Protein AF-A0AAW9LW24-F1 (afdb_monomer)

Structure (mmCIF, N/CA/C/O backbone):
data_AF-A0AAW9LW24-F1
#
_entry.id   AF-A0AAW9LW24-F1
#
loop_
_atom_site.group_PDB
_atom_site.id
_atom_site.type_symbol
_atom_site.label_atom_id
_atom_site.label_alt_id
_atom_site.label_comp_id
_atom_site.label_asym_id
_atom_site.label_entity_id
_atom_site.label_seq_id
_atom_site.pdbx_PDB_ins_code
_atom_site.Cartn_x
_atom_site.Cartn_y
_atom_site.Cartn_z
_atom_site.occupancy
_atom_site.B_iso_or_equiv
_atom_site.auth_seq_id
_atom_site.auth_comp_id
_atom_site.auth_asym_id
_atom_site.auth_atom_id
_atom_site.pdbx_PDB_model_num
ATOM 1 N N . MET A 1 1 ? 6.653 -21.816 17.418 1.00 34.06 1 MET A N 1
ATOM 2 C CA . MET A 1 1 ? 7.484 -21.126 16.409 1.00 34.06 1 MET A CA 1
ATOM 3 C C . MET A 1 1 ? 7.597 -19.674 16.837 1.00 34.06 1 MET A C 1
ATOM 5 O O . MET A 1 1 ? 6.574 -19.010 16.928 1.00 34.06 1 MET A O 1
ATOM 9 N N . THR A 1 2 ? 8.785 -19.205 17.207 1.00 36.47 2 THR A N 1
ATOM 10 C CA . THR A 1 2 ? 9.010 -17.793 17.540 1.00 36.47 2 THR A CA 1
ATOM 11 C C . THR A 1 2 ? 8.991 -16.983 16.246 1.00 36.47 2 THR A C 1
ATOM 13 O O . THR A 1 2 ? 9.733 -17.275 15.312 1.00 36.47 2 THR A O 1
ATOM 16 N N . LYS A 1 3 ? 8.088 -16.004 16.155 1.00 43.34 3 LYS A N 1
ATOM 17 C CA . LYS A 1 3 ? 7.999 -15.076 15.024 1.00 43.34 3 LYS A CA 1
ATOM 18 C C . LYS A 1 3 ? 9.248 -14.185 15.086 1.00 43.34 3 LYS A C 1
ATOM 20 O O . LYS A 1 3 ? 9.324 -13.306 15.937 1.00 43.34 3 LYS A O 1
ATOM 25 N N . SER A 1 4 ? 10.267 -14.461 14.274 1.00 49.00 4 SER A N 1
ATOM 26 C CA . SER A 1 4 ? 11.447 -13.594 14.187 1.00 49.00 4 SER A CA 1
ATOM 27 C C . SER A 1 4 ? 11.062 -12.310 13.458 1.00 49.00 4 SER A C 1
ATOM 29 O O . SER A 1 4 ? 10.889 -12.307 12.242 1.00 49.00 4 SER A O 1
ATOM 31 N N . THR A 1 5 ? 10.893 -11.226 14.209 1.00 68.19 5 THR A N 1
ATOM 32 C CA . THR A 1 5 ? 10.670 -9.886 13.661 1.00 68.19 5 THR A CA 1
ATOM 33 C C . THR A 1 5 ? 11.995 -9.351 13.129 1.00 68.19 5 THR A C 1
ATOM 35 O O . THR A 1 5 ? 12.944 -9.177 13.893 1.00 68.19 5 THR A O 1
ATOM 38 N N . ILE A 1 6 ? 12.083 -9.112 11.820 1.00 78.94 6 ILE A N 1
ATOM 39 C CA . ILE A 1 6 ? 13.225 -8.408 11.231 1.00 78.94 6 ILE A CA 1
ATOM 40 C C . ILE A 1 6 ? 13.232 -6.963 11.749 1.00 78.94 6 ILE A C 1
ATOM 42 O O . ILE A 1 6 ? 12.209 -6.282 11.696 1.00 78.94 6 ILE A O 1
ATOM 46 N N . THR A 1 7 ? 14.351 -6.515 12.322 1.00 82.12 7 THR A N 1
ATOM 47 C CA . THR A 1 7 ? 14.442 -5.178 12.928 1.00 82.12 7 THR A CA 1
ATOM 48 C C . THR A 1 7 ? 14.758 -4.109 11.879 1.00 82.12 7 THR A C 1
ATOM 50 O O . THR A 1 7 ? 15.256 -4.414 10.790 1.00 82.12 7 THR A O 1
ATOM 53 N N . ARG A 1 8 ? 14.478 -2.839 12.198 1.00 82.94 8 ARG A N 1
ATOM 54 C CA . ARG A 1 8 ? 14.715 -1.705 11.291 1.00 82.94 8 ARG A CA 1
ATOM 55 C C . ARG A 1 8 ? 16.194 -1.570 10.925 1.00 82.94 8 ARG A C 1
ATOM 57 O O . ARG A 1 8 ? 16.524 -1.362 9.763 1.00 82.94 8 ARG A O 1
ATOM 64 N N . GLU A 1 9 ? 17.079 -1.755 11.898 1.00 84.25 9 GLU A N 1
ATOM 65 C CA . GLU A 1 9 ? 18.534 -1.688 11.726 1.00 84.25 9 GLU A CA 1
ATOM 66 C C . GLU A 1 9 ? 19.005 -2.793 10.777 1.00 84.25 9 GLU A C 1
ATOM 68 O O . GLU A 1 9 ? 19.813 -2.565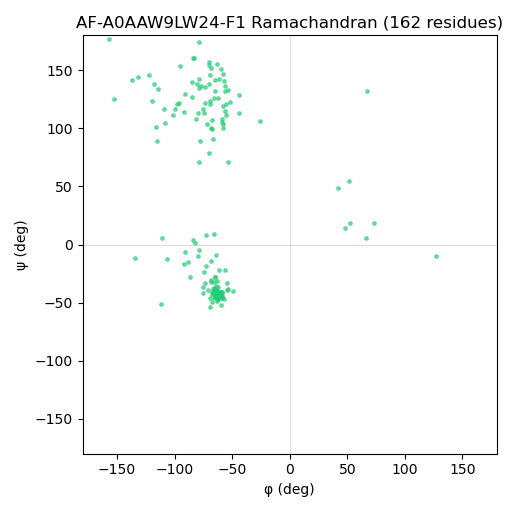 9.879 1.00 84.25 9 GLU A O 1
ATOM 73 N N . ARG A 1 10 ? 18.422 -3.993 10.912 1.00 85.06 10 ARG A N 1
ATOM 74 C CA . ARG A 1 10 ? 18.713 -5.124 10.028 1.00 85.06 10 ARG A CA 1
ATOM 75 C C . ARG A 1 10 ? 18.287 -4.859 8.589 1.00 85.06 10 ARG A C 1
ATOM 77 O O . ARG A 1 10 ? 18.987 -5.313 7.686 1.00 85.06 10 ARG A O 1
ATOM 84 N N . LEU A 1 11 ? 17.180 -4.145 8.376 1.00 84.81 11 LEU A N 1
ATOM 85 C CA . LEU A 1 11 ? 16.736 -3.710 7.050 1.00 84.81 11 LEU A CA 1
ATOM 86 C C . LEU A 1 11 ? 17.635 -2.609 6.471 1.00 84.81 11 LEU A C 1
ATOM 88 O O . LEU A 1 11 ? 17.940 -2.671 5.283 1.00 84.81 11 LEU A O 1
ATOM 92 N N . GLN A 1 12 ? 18.097 -1.650 7.283 1.00 85.56 12 GLN A N 1
ATOM 93 C CA . GLN A 1 12 ? 19.059 -0.623 6.850 1.00 85.56 12 GLN A CA 1
ATOM 94 C C . GLN A 1 12 ? 20.371 -1.252 6.378 1.00 85.56 12 GLN A C 1
ATOM 96 O O . GLN A 1 12 ? 20.826 -0.956 5.278 1.00 85.56 12 GLN A O 1
ATOM 101 N N . GLU A 1 13 ? 20.909 -2.211 7.133 1.00 85.75 13 GLU A N 1
ATOM 102 C CA . GLU A 1 13 ? 22.120 -2.940 6.742 1.00 85.75 13 GLU A CA 1
ATOM 103 C C . GLU A 1 13 ? 21.936 -3.672 5.398 1.00 85.75 13 GLU A C 1
ATOM 105 O O . GLU A 1 13 ? 22.801 -3.611 4.529 1.00 85.75 13 GLU A O 1
ATOM 110 N N . ILE A 1 14 ? 20.777 -4.306 5.162 1.00 83.19 14 ILE A N 1
ATOM 111 C CA . ILE A 1 14 ? 20.473 -4.965 3.874 1.00 83.19 14 ILE A CA 1
ATOM 112 C C . ILE A 1 14 ? 20.340 -3.935 2.740 1.00 83.19 14 ILE A C 1
ATOM 114 O O . ILE A 1 14 ? 20.788 -4.182 1.617 1.00 83.19 14 ILE A O 1
ATOM 118 N N . ALA A 1 15 ? 19.736 -2.781 3.029 1.00 81.44 15 ALA A N 1
ATOM 119 C CA . ALA A 1 15 ? 19.530 -1.695 2.080 1.00 81.44 15 ALA A CA 1
ATOM 120 C C . ALA A 1 15 ? 20.815 -0.923 1.733 1.00 81.44 15 ALA A C 1
ATOM 122 O O . ALA A 1 15 ? 20.832 -0.234 0.712 1.00 81.44 15 ALA A O 1
ATOM 123 N N . GLU A 1 16 ? 21.874 -1.011 2.540 1.00 79.94 16 GLU A N 1
ATOM 124 C CA . GLU A 1 16 ? 23.123 -0.257 2.365 1.00 79.94 16 GLU A CA 1
ATOM 125 C C . GLU A 1 16 ? 24.309 -1.153 1.989 1.00 79.94 16 GLU A C 1
ATOM 127 O O . GLU A 1 16 ? 24.953 -0.891 0.970 1.00 79.94 16 GLU A O 1
ATOM 132 N N . ASP A 1 17 ? 24.543 -2.225 2.752 1.00 69.25 17 ASP A N 1
ATOM 133 C CA . ASP A 1 17 ? 25.764 -3.045 2.710 1.00 69.25 17 ASP A CA 1
ATOM 134 C C . ASP A 1 17 ? 25.662 -4.241 1.747 1.00 69.25 17 ASP A C 1
ATOM 136 O O . ASP A 1 17 ? 26.666 -4.791 1.304 1.00 69.25 17 ASP A O 1
ATOM 140 N N . GLY A 1 18 ? 24.4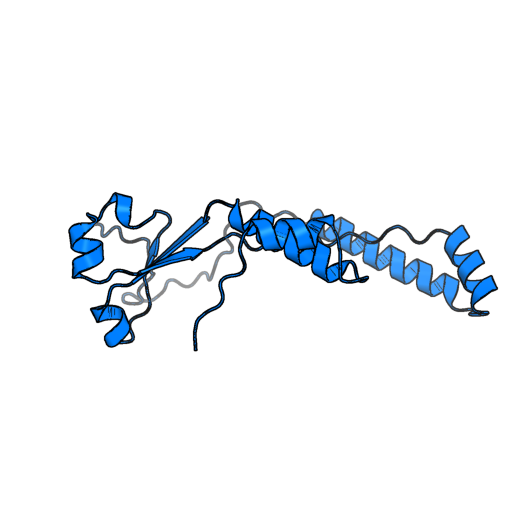42 -4.620 1.341 1.00 60.16 18 GLY A N 1
ATOM 141 C CA . GLY A 1 18 ? 24.222 -5.509 0.197 1.00 60.16 18 GLY A CA 1
ATOM 142 C C . GLY A 1 18 ? 25.034 -6.810 0.238 1.00 60.16 18 GLY A C 1
ATOM 143 O O . GLY A 1 18 ? 25.721 -7.135 -0.728 1.00 60.16 18 GLY A O 1
ATOM 144 N N . PHE A 1 19 ? 24.930 -7.598 1.316 1.00 57.41 19 PHE A N 1
ATOM 145 C CA . PHE A 1 19 ? 25.542 -8.940 1.380 1.00 57.41 19 PHE A CA 1
ATOM 146 C C . PHE A 1 19 ? 25.079 -9.853 0.219 1.00 57.41 19 PHE A C 1
ATOM 148 O O . PHE A 1 19 ? 25.752 -10.810 -0.164 1.00 57.41 19 PHE A O 1
ATOM 155 N N . LEU A 1 20 ? 23.923 -9.537 -0.379 1.00 57.94 20 LEU A N 1
ATOM 156 C CA . LEU A 1 20 ? 23.375 -10.179 -1.568 1.00 57.94 20 LEU A CA 1
ATOM 157 C C . LEU A 1 20 ? 23.712 -9.343 -2.810 1.00 57.94 20 LEU A C 1
ATOM 159 O O . LEU A 1 20 ? 23.282 -8.201 -2.939 1.00 57.94 20 LEU A O 1
ATOM 163 N N . LYS A 1 21 ? 24.426 -9.941 -3.771 1.00 58.81 21 LYS A N 1
ATOM 164 C CA . LYS A 1 21 ? 24.867 -9.313 -5.036 1.00 58.81 21 LYS A CA 1
ATOM 165 C C . LYS A 1 21 ? 23.730 -8.916 -6.001 1.00 58.81 21 LYS A C 1
ATOM 167 O O . LYS A 1 21 ? 24.002 -8.570 -7.148 1.00 58.81 21 LYS A O 1
ATOM 172 N N . HIS A 1 22 ? 22.470 -8.982 -5.573 1.00 59.22 22 HIS A N 1
ATOM 173 C CA . HIS A 1 22 ? 21.292 -8.771 -6.410 1.00 59.22 22 HIS A CA 1
ATOM 174 C C . HIS A 1 22 ? 20.471 -7.590 -5.881 1.00 59.22 22 HIS A C 1
ATOM 176 O O . HIS A 1 22 ? 20.071 -7.567 -4.718 1.00 59.22 22 HIS A O 1
ATOM 182 N N . GLY A 1 23 ? 20.236 -6.599 -6.747 1.00 68.38 23 GLY A N 1
ATOM 183 C CA . GLY A 1 23 ? 19.595 -5.327 -6.397 1.00 68.38 23 GLY A CA 1
ATOM 184 C C . GLY A 1 23 ? 18.164 -5.447 -5.862 1.00 68.38 23 GLY A C 1
ATOM 185 O O . GLY A 1 23 ? 17.728 -4.572 -5.126 1.00 68.38 23 GLY A O 1
ATOM 186 N N . GLU A 1 24 ? 17.457 -6.540 -6.147 1.00 74.69 24 GLU A N 1
ATOM 187 C CA . GLU A 1 24 ? 16.062 -6.737 -5.725 1.00 74.69 24 GLU A CA 1
ATOM 188 C C . GLU A 1 24 ? 15.903 -6.789 -4.200 1.00 74.69 24 GLU A C 1
ATOM 190 O O . GLU A 1 24 ? 14.995 -6.166 -3.655 1.00 74.69 24 GLU A O 1
ATOM 195 N N . SER A 1 25 ? 16.818 -7.451 -3.483 1.00 79.56 25 SER A N 1
ATOM 196 C CA . SER A 1 25 ? 16.775 -7.523 -2.013 1.00 79.56 25 SER A CA 1
ATOM 197 C C . SER A 1 25 ? 17.003 -6.160 -1.360 1.00 79.56 25 SER A C 1
ATOM 199 O O . SER A 1 25 ? 16.442 -5.867 -0.305 1.00 79.56 25 SER A O 1
ATOM 201 N N . LYS A 1 26 ? 17.819 -5.317 -2.002 1.00 79.31 26 LYS A N 1
ATOM 202 C CA . LYS A 1 26 ? 18.106 -3.949 -1.566 1.00 79.31 26 LYS A CA 1
ATOM 203 C C . LYS A 1 26 ? 16.880 -3.060 -1.739 1.00 79.31 26 LYS A C 1
ATOM 205 O O . LYS A 1 26 ? 16.506 -2.341 -0.816 1.00 79.31 26 LYS A O 1
ATOM 210 N N . GLU A 1 27 ? 16.235 -3.148 -2.900 1.00 79.50 27 GLU A N 1
ATOM 211 C CA . GLU A 1 27 ? 14.994 -2.423 -3.167 1.00 79.50 27 GLU A CA 1
ATOM 212 C C . GLU A 1 27 ? 13.866 -2.887 -2.245 1.00 79.50 27 GLU A C 1
ATOM 214 O O . GLU A 1 27 ? 13.178 -2.054 -1.660 1.00 79.50 27 GLU A O 1
ATOM 219 N N . LEU A 1 28 ? 13.743 -4.193 -1.989 1.00 81.69 28 LEU A N 1
ATOM 220 C CA . LEU A 1 28 ? 12.759 -4.711 -1.041 1.00 81.69 28 LEU A CA 1
ATOM 221 C C . LEU A 1 28 ? 13.012 -4.210 0.390 1.00 81.69 28 LEU A C 1
ATOM 223 O O . LEU A 1 28 ? 12.066 -3.843 1.084 1.00 81.69 28 LEU A O 1
ATOM 227 N N . ALA A 1 29 ? 14.273 -4.144 0.829 1.00 83.12 29 ALA A N 1
ATOM 228 C CA . ALA A 1 29 ? 14.620 -3.601 2.141 1.00 83.12 29 ALA A CA 1
ATOM 229 C C . ALA A 1 29 ? 14.292 -2.103 2.253 1.00 83.12 29 ALA A C 1
ATOM 231 O O . ALA A 1 29 ? 13.750 -1.668 3.268 1.00 83.12 29 ALA A O 1
ATOM 232 N N . ARG A 1 30 ? 14.537 -1.321 1.194 1.00 79.38 30 ARG A N 1
ATOM 233 C CA . ARG A 1 30 ? 14.134 0.093 1.125 1.00 79.38 30 ARG A CA 1
ATOM 234 C C . ARG A 1 30 ? 12.621 0.267 1.133 1.00 79.38 30 ARG A C 1
ATOM 236 O O . ARG A 1 30 ? 12.124 1.137 1.840 1.00 79.38 30 ARG A O 1
ATOM 243 N N . MET A 1 31 ? 11.891 -0.567 0.396 1.00 80.06 31 MET A N 1
ATOM 244 C CA . MET A 1 31 ? 10.427 -0.570 0.413 1.00 80.06 31 MET A CA 1
ATOM 245 C C . MET A 1 31 ? 9.889 -0.914 1.802 1.00 80.06 31 MET A C 1
ATOM 247 O O . MET A 1 31 ? 8.977 -0.245 2.278 1.00 80.06 31 MET A O 1
ATOM 251 N N . ALA A 1 32 ? 10.470 -1.910 2.474 1.00 79.81 32 ALA A N 1
ATOM 252 C CA . ALA A 1 32 ? 10.099 -2.269 3.837 1.00 79.81 32 ALA A CA 1
ATOM 253 C C . ALA A 1 32 ? 10.381 -1.122 4.823 1.00 79.81 32 ALA A C 1
ATOM 255 O O . ALA A 1 32 ? 9.524 -0.810 5.644 1.00 79.81 32 ALA A O 1
ATOM 256 N N . LEU A 1 33 ? 11.528 -0.442 4.708 1.00 81.56 33 LEU A N 1
ATOM 257 C CA . LEU A 1 33 ? 11.844 0.745 5.514 1.00 81.56 33 LEU A CA 1
ATOM 258 C C . LEU A 1 33 ? 10.859 1.893 5.266 1.00 81.56 33 LEU A C 1
ATOM 260 O O . LEU A 1 33 ? 10.326 2.450 6.220 1.00 81.56 33 LEU A O 1
ATOM 264 N N . ALA A 1 34 ? 10.567 2.204 4.002 1.00 79.12 34 ALA A N 1
ATOM 265 C CA . ALA A 1 34 ? 9.594 3.233 3.642 1.00 79.12 34 ALA A CA 1
ATOM 266 C C . ALA A 1 34 ? 8.182 2.892 4.146 1.00 79.12 34 ALA A C 1
ATOM 268 O O . ALA A 1 34 ? 7.458 3.777 4.593 1.00 79.12 34 ALA A O 1
ATOM 269 N N . ALA A 1 35 ? 7.799 1.612 4.126 1.00 75.25 35 ALA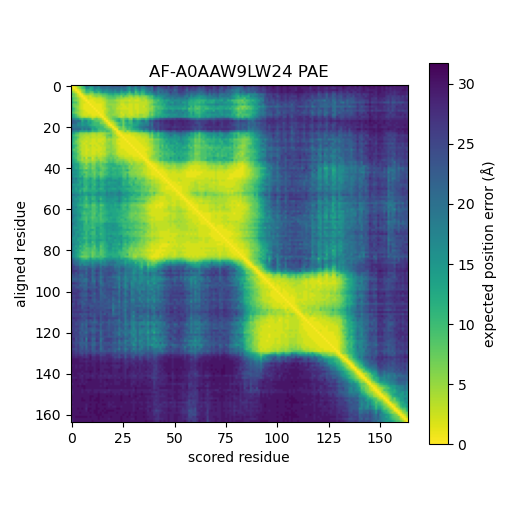 A N 1
ATOM 270 C CA . ALA A 1 35 ? 6.539 1.156 4.700 1.00 75.25 35 ALA A CA 1
ATOM 271 C C . ALA A 1 35 ? 6.505 1.340 6.228 1.00 75.25 35 ALA A C 1
ATOM 273 O O . ALA A 1 35 ? 5.479 1.759 6.758 1.00 75.25 35 ALA A O 1
ATOM 274 N N . MET A 1 36 ? 7.620 1.102 6.932 1.00 76.38 36 MET A N 1
ATOM 275 C CA . MET A 1 36 ? 7.716 1.343 8.381 1.00 76.38 36 MET A CA 1
ATOM 276 C C . MET A 1 36 ? 7.584 2.825 8.764 1.00 76.38 36 MET A C 1
ATOM 278 O O . MET A 1 36 ? 7.150 3.109 9.876 1.00 76.38 36 MET A O 1
ATOM 282 N N . ASP A 1 37 ? 7.962 3.751 7.879 1.00 76.00 37 ASP A N 1
ATOM 283 C CA . ASP A 1 37 ? 7.822 5.202 8.090 1.00 76.00 37 ASP A CA 1
ATOM 284 C C . ASP A 1 37 ? 6.492 5.772 7.578 1.00 76.00 37 ASP A C 1
ATOM 286 O O . ASP A 1 37 ? 6.207 6.954 7.768 1.00 76.00 37 ASP A O 1
ATOM 290 N N . SER A 1 38 ? 5.680 4.959 6.900 1.00 79.56 38 SER A N 1
ATOM 291 C CA . SER A 1 38 ? 4.419 5.422 6.331 1.00 79.56 38 SER A CA 1
ATOM 292 C C . SER A 1 38 ? 3.319 5.488 7.387 1.00 79.56 38 SER A C 1
ATOM 294 O O . SER A 1 38 ? 3.166 4.581 8.205 1.00 79.56 38 SER A O 1
ATOM 296 N N . GLU A 1 39 ? 2.516 6.552 7.354 1.00 84.12 39 GLU A N 1
ATOM 297 C CA . GLU A 1 39 ? 1.295 6.601 8.150 1.00 84.12 39 GLU A CA 1
ATOM 298 C C . GLU A 1 39 ? 0.230 5.676 7.532 1.00 84.12 39 GLU A C 1
ATOM 300 O O . GLU A 1 39 ? 0.041 5.666 6.307 1.00 84.12 39 GLU A O 1
ATOM 305 N N . PRO A 1 40 ? -0.480 4.882 8.349 1.00 86.62 40 PRO A N 1
ATOM 306 C CA . PRO A 1 40 ? -1.589 4.071 7.870 1.00 86.62 40 PRO A CA 1
ATOM 307 C C . PRO A 1 40 ? -2.730 4.961 7.369 1.00 86.62 40 PRO A C 1
ATOM 309 O O . PRO A 1 40 ? -3.049 5.999 7.945 1.00 86.62 40 PRO A O 1
ATOM 312 N N . VAL A 1 41 ? -3.372 4.529 6.288 1.00 89.12 41 VAL A N 1
ATOM 313 C CA . VAL A 1 41 ? -4.482 5.251 5.645 1.00 89.12 41 VAL A CA 1
ATOM 314 C C . VAL A 1 41 ? -5.823 4.887 6.286 1.00 89.12 41 VAL A C 1
ATOM 316 O O . VAL A 1 41 ? -6.768 5.676 6.264 1.00 89.12 41 VAL A O 1
ATOM 319 N N . ALA A 1 42 ? -5.915 3.681 6.843 1.00 92.56 42 ALA A N 1
ATOM 320 C CA . ALA A 1 42 ? -7.084 3.172 7.543 1.00 92.56 42 ALA A CA 1
ATOM 321 C C . ALA A 1 42 ? -6.674 2.054 8.512 1.00 92.56 42 ALA A C 1
ATOM 323 O O . ALA A 1 42 ? -5.514 1.645 8.557 1.00 92.56 42 ALA A O 1
ATOM 324 N N . TYR A 1 43 ? -7.639 1.548 9.267 1.00 92.62 43 TYR A N 1
ATOM 325 C CA . TYR A 1 43 ? -7.488 0.467 10.226 1.00 92.62 43 TYR A CA 1
ATOM 326 C C . TYR A 1 43 ? -8.664 -0.495 10.100 1.00 92.62 43 TYR A C 1
ATOM 328 O O . TYR A 1 43 ? -9.798 -0.060 9.909 1.00 92.62 43 TYR A O 1
ATOM 336 N N . ILE A 1 44 ? -8.395 -1.789 10.236 1.00 94.12 44 ILE A N 1
ATOM 337 C CA . ILE A 1 44 ? -9.423 -2.798 10.496 1.00 94.12 44 ILE A CA 1
ATOM 338 C C . ILE A 1 44 ? -9.441 -3.025 11.997 1.00 94.12 44 ILE A C 1
ATOM 340 O O . ILE A 1 44 ? -8.413 -3.377 12.578 1.00 94.12 44 ILE A O 1
ATOM 344 N N . ILE A 1 45 ? -10.589 -2.814 12.618 1.00 93.81 45 ILE A N 1
ATOM 345 C CA . ILE A 1 45 ? -10.763 -2.938 14.057 1.00 93.81 45 ILE A CA 1
ATOM 346 C C . ILE A 1 45 ? -11.708 -4.102 14.313 1.00 93.81 45 ILE A C 1
ATOM 348 O O . ILE A 1 45 ? -12.719 -4.251 13.632 1.00 93.81 45 ILE A O 1
ATOM 352 N N . GLN A 1 46 ? -11.341 -4.962 15.252 1.00 94.12 46 GLN A N 1
ATOM 353 C CA . GLN A 1 46 ? -12.095 -6.175 15.526 1.00 94.12 46 GLN A CA 1
ATOM 354 C C . GLN A 1 46 ? -11.904 -6.590 16.978 1.00 94.12 46 GLN A C 1
ATOM 356 O O . GLN A 1 46 ? -10.766 -6.786 17.425 1.00 94.12 46 GLN A O 1
ATOM 361 N N . ASP A 1 47 ? -13.001 -6.751 17.707 1.00 93.69 47 ASP A N 1
ATOM 362 C CA . ASP A 1 47 ? -12.937 -7.260 19.073 1.00 93.69 47 ASP A CA 1
ATOM 363 C C . ASP A 1 47 ? -12.774 -8.791 19.108 1.00 93.69 47 ASP A C 1
ATOM 365 O O . ASP A 1 47 ? -12.716 -9.476 18.079 1.00 93.69 47 ASP A O 1
ATOM 369 N N . ARG A 1 48 ? -12.591 -9.347 20.305 1.00 92.25 48 ARG A N 1
ATOM 370 C CA . ARG A 1 48 ? -12.468 -10.796 20.487 1.00 92.25 48 ARG A CA 1
ATOM 371 C C . ARG A 1 48 ? -13.733 -11.563 20.120 1.00 92.25 48 ARG A C 1
ATOM 373 O O . ARG A 1 48 ? -13.627 -12.619 19.500 1.00 92.25 48 ARG A O 1
ATOM 380 N N . TYR A 1 49 ? -14.895 -11.073 20.535 1.00 89.81 49 TYR A N 1
ATOM 381 C CA . TYR A 1 49 ? -16.165 -11.773 20.375 1.00 89.81 49 TYR A CA 1
ATOM 382 C C . TYR A 1 49 ? -16.555 -11.866 18.900 1.00 89.81 49 TYR A C 1
ATOM 384 O O . TYR A 1 49 ? -16.933 -12.937 18.431 1.00 89.81 49 TYR A O 1
ATOM 392 N N . GLU A 1 50 ? -16.379 -10.779 18.150 1.00 90.12 50 GLU A N 1
ATOM 393 C CA . GLU A 1 50 ? -16.534 -10.724 16.696 1.00 90.12 50 GLU A CA 1
ATOM 394 C C . GLU A 1 50 ? -15.622 -11.746 16.014 1.00 90.12 50 GLU A C 1
ATOM 396 O O . GLU A 1 50 ?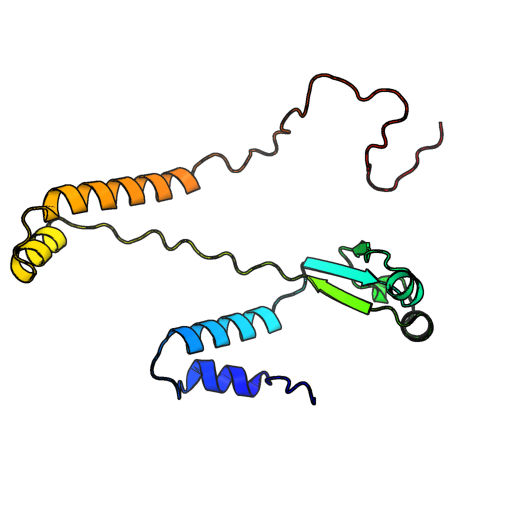 -16.061 -12.529 15.172 1.00 90.12 50 GLU A O 1
ATOM 401 N N . ARG A 1 51 ? -14.352 -11.792 16.425 1.00 90.31 51 ARG A N 1
ATOM 402 C CA . ARG A 1 51 ? -13.350 -12.687 15.838 1.00 90.31 51 ARG A CA 1
ATOM 403 C C . ARG A 1 51 ? -13.648 -14.160 16.111 1.00 90.31 51 ARG A C 1
ATOM 405 O O . ARG A 1 51 ? -13.514 -14.981 15.207 1.00 90.31 51 ARG A O 1
ATOM 412 N N . GLU A 1 52 ? -14.055 -14.500 17.334 1.00 91.44 52 GLU A N 1
ATOM 413 C CA . GLU A 1 52 ? -14.474 -15.857 17.714 1.00 91.44 52 GLU A CA 1
ATOM 414 C C . GLU A 1 52 ? -15.798 -16.255 17.040 1.00 91.44 52 GLU A C 1
ATOM 416 O O . GLU A 1 52 ? -15.985 -17.418 16.681 1.00 91.44 52 GLU A O 1
ATOM 421 N N . GLY A 1 53 ? -16.688 -15.287 16.807 1.00 89.94 53 GLY A N 1
ATOM 422 C CA . GLY A 1 53 ? -17.949 -15.457 16.086 1.00 89.94 53 GLY A CA 1
ATOM 423 C C . GLY A 1 53 ? -17.817 -15.498 14.560 1.00 89.94 53 GLY A C 1
ATOM 424 O O . GLY A 1 53 ? -18.813 -15.734 13.878 1.00 89.94 53 GLY A O 1
ATOM 425 N N . GLY A 1 54 ? -16.617 -15.281 14.011 1.00 91.25 54 GLY A N 1
ATOM 426 C CA . GLY A 1 54 ? -16.376 -15.251 12.565 1.00 91.25 54 GLY A CA 1
ATOM 427 C C . GLY A 1 54 ? -16.917 -14.001 11.861 1.00 91.25 54 GLY A C 1
ATOM 428 O O . GLY A 1 54 ? -17.101 -14.021 10.646 1.00 91.25 54 GLY A O 1
ATOM 429 N N . VAL A 1 55 ? -17.182 -12.930 12.607 1.00 91.19 55 VAL A N 1
ATOM 430 C CA . VAL A 1 55 ? -17.596 -11.627 12.079 1.00 91.19 55 VAL A CA 1
ATOM 431 C C . VAL A 1 55 ? -16.365 -10.891 11.559 1.00 91.19 55 VAL A C 1
ATOM 433 O O . VAL A 1 55 ? -15.323 -10.874 12.214 1.00 91.19 55 VAL A O 1
ATOM 436 N N . GLU A 1 56 ? -16.459 -10.290 10.376 1.00 90.19 56 GLU A N 1
ATOM 437 C CA . GLU A 1 56 ? -15.373 -9.490 9.806 1.00 90.19 56 GLU A CA 1
ATOM 438 C C . GLU A 1 56 ? -15.163 -8.184 10.588 1.00 90.19 56 GLU A C 1
ATOM 440 O O . GLU A 1 56 ? -16.108 -7.589 11.099 1.00 90.19 56 GLU A O 1
ATOM 445 N N . GLY A 1 57 ? -13.910 -7.730 10.678 1.00 89.62 57 GLY A N 1
ATOM 446 C CA . GLY A 1 57 ? -13.581 -6.476 11.355 1.00 89.62 57 GLY A CA 1
ATOM 447 C C . GLY A 1 57 ? -14.099 -5.246 10.607 1.00 89.62 57 GLY A C 1
ATOM 448 O O . GLY A 1 57 ? -14.193 -5.231 9.378 1.00 89.62 57 GLY A O 1
ATOM 449 N N . HIS A 1 58 ? -14.378 -4.178 11.348 1.00 90.69 58 HIS A N 1
ATOM 450 C CA . HIS A 1 58 ? -14.881 -2.930 10.793 1.00 90.69 58 HIS A CA 1
ATOM 451 C C . HIS A 1 58 ? -13.749 -2.022 10.298 1.00 90.69 58 HIS A C 1
ATOM 453 O O . HIS A 1 58 ? -12.698 -1.884 10.929 1.00 90.69 58 HIS A O 1
ATOM 459 N N . LEU A 1 59 ? -13.968 -1.367 9.157 1.00 93.38 59 LEU A N 1
ATOM 460 C CA . LEU A 1 59 ? -13.015 -0.428 8.571 1.00 93.38 59 LEU A CA 1
ATOM 461 C C . LEU A 1 59 ? -13.186 0.971 9.181 1.00 93.38 59 LEU A C 1
ATOM 463 O O . LEU A 1 59 ? -14.267 1.551 9.127 1.00 93.38 59 LEU A O 1
ATOM 467 N N . SER A 1 60 ? -12.101 1.558 9.684 1.00 92.56 60 SER A N 1
ATOM 468 C CA . SER A 1 60 ? -12.074 2.915 10.237 1.00 92.56 60 SER A CA 1
ATOM 469 C C . SER A 1 60 ? -10.910 3.729 9.678 1.00 92.56 60 SER A C 1
ATOM 471 O O . SER A 1 60 ? -9.809 3.224 9.478 1.00 92.56 60 SER A O 1
ATOM 473 N N . ARG A 1 61 ? -11.119 5.031 9.457 1.00 91.25 61 ARG A N 1
ATOM 474 C CA . ARG A 1 61 ? -10.035 5.970 9.092 1.00 91.25 61 ARG A CA 1
ATOM 475 C C . ARG A 1 61 ? -9.212 6.432 10.292 1.00 91.25 61 ARG A C 1
ATOM 477 O O . ARG A 1 61 ? -8.206 7.111 10.122 1.00 91.25 61 ARG A O 1
ATOM 484 N N . SER A 1 62 ? -9.660 6.132 11.505 1.00 90.81 62 SER A N 1
ATOM 485 C CA . SER A 1 62 ? -8.983 6.532 12.733 1.00 90.81 62 SER A CA 1
ATOM 486 C C . SER A 1 62 ? -8.639 5.315 13.570 1.00 90.81 62 SER A C 1
ATOM 488 O O . SER A 1 62 ? -9.391 4.349 13.622 1.00 90.81 62 SER A O 1
ATOM 490 N N . HIS A 1 63 ? -7.505 5.396 14.257 1.00 91.88 63 HIS A N 1
ATOM 491 C CA . HIS A 1 63 ? -7.117 4.384 15.224 1.00 91.88 63 HIS A CA 1
ATOM 492 C C . HIS A 1 63 ? -8.149 4.301 16.359 1.00 91.88 63 HIS A C 1
ATOM 494 O O . HIS A 1 63 ? -8.643 5.333 16.823 1.00 91.88 63 HIS A O 1
ATOM 500 N N . VAL A 1 64 ? -8.417 3.082 16.833 1.00 92.62 64 VAL A N 1
ATOM 501 C CA . VAL A 1 64 ? -9.422 2.793 17.870 1.00 92.62 64 VAL A CA 1
ATOM 502 C C . VAL A 1 64 ? -9.218 3.603 19.159 1.00 92.62 64 VAL A C 1
ATOM 504 O O . VAL A 1 64 ? -10.175 4.067 19.773 1.00 92.62 64 VAL A O 1
ATOM 507 N N . SER A 1 65 ? -7.963 3.894 19.512 1.00 90.50 65 SER A N 1
ATOM 508 C CA . SER A 1 65 ? -7.600 4.668 20.711 1.00 90.50 65 SER A CA 1
ATOM 509 C C . SER A 1 65 ? -8.089 6.122 20.715 1.00 90.50 65 SER A C 1
ATOM 511 O O . SER A 1 65 ? -7.924 6.810 21.718 1.00 90.50 65 SER A O 1
ATOM 513 N N . LYS A 1 66 ? -8.628 6.641 19.602 1.00 92.25 66 LYS A N 1
ATOM 514 C CA . LYS A 1 66 ? -9.223 7.986 19.578 1.00 92.25 66 LYS A CA 1
ATOM 515 C C . LYS A 1 66 ? -10.585 8.048 20.268 1.00 92.25 66 LYS A C 1
ATOM 517 O O . LYS A 1 66 ? -10.996 9.136 20.657 1.00 92.25 66 LYS A O 1
ATOM 522 N N . TYR A 1 67 ? -11.288 6.925 20.359 1.00 91.19 67 TYR A N 1
ATOM 523 C CA . TYR A 1 67 ? -12.663 6.866 20.858 1.00 91.19 67 TYR A CA 1
ATOM 524 C C . TYR A 1 67 ? -12.905 5.730 21.855 1.00 91.19 67 TYR A C 1
ATOM 526 O O . TYR A 1 67 ? -13.930 5.743 22.526 1.00 91.19 67 TYR A O 1
ATOM 534 N N . VAL A 1 68 ? -11.967 4.791 21.998 1.00 90.12 68 VAL A N 1
ATOM 535 C CA . VAL A 1 68 ? -12.006 3.724 23.006 1.00 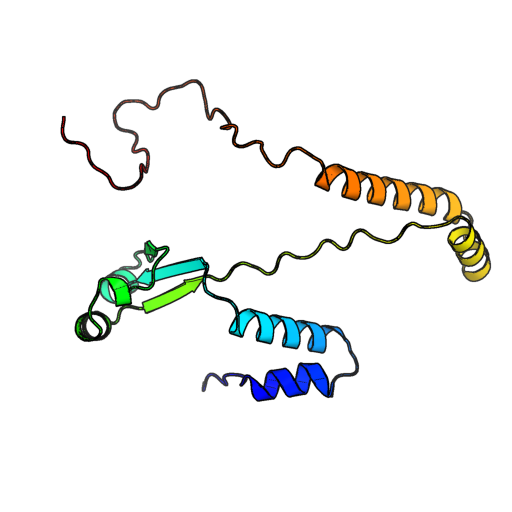90.12 68 VAL A CA 1
ATOM 536 C C . VAL A 1 68 ? -10.813 3.867 23.948 1.00 90.12 68 VAL A C 1
ATOM 538 O O . VAL A 1 68 ? -9.698 4.163 23.505 1.00 90.12 68 VAL A O 1
ATOM 541 N N . SER A 1 69 ? -11.041 3.674 25.250 1.00 92.81 69 SER A N 1
ATOM 542 C CA . SER A 1 69 ? -9.978 3.732 26.252 1.00 92.81 69 SER A CA 1
ATOM 543 C C . SER A 1 69 ? -9.028 2.534 26.121 1.00 92.81 69 SER A C 1
ATOM 545 O O . SER A 1 69 ? -9.384 1.483 25.591 1.00 92.81 69 SER A O 1
ATOM 547 N N . GLN A 1 70 ? -7.795 2.667 26.619 1.00 91.50 70 GLN A N 1
ATOM 548 C CA . GLN A 1 70 ? -6.845 1.550 26.595 1.00 91.50 70 GLN A CA 1
ATOM 549 C C . GLN A 1 70 ? -7.302 0.371 27.470 1.00 91.50 70 GLN A C 1
ATOM 551 O O . GLN A 1 70 ? -6.934 -0.766 27.186 1.00 91.50 70 GLN A O 1
ATOM 556 N N . GLU A 1 71 ? -8.084 0.637 28.518 1.00 94.12 71 GLU A N 1
ATOM 557 C CA . GLU A 1 71 ? -8.641 -0.391 29.399 1.00 94.12 71 GLU A CA 1
ATOM 558 C C . GLU A 1 71 ? -9.663 -1.244 28.642 1.00 94.12 71 GLU A C 1
ATOM 560 O O . GLU A 1 71 ? -9.480 -2.455 28.560 1.00 94.12 71 GLU A O 1
ATOM 565 N N . ASP A 1 72 ? -10.610 -0.608 27.945 1.00 91.94 72 ASP A N 1
ATOM 566 C CA . ASP A 1 72 ? -11.620 -1.303 27.135 1.00 91.94 72 ASP A CA 1
ATOM 567 C C . ASP A 1 72 ? -10.996 -2.033 25.932 1.00 91.94 72 ASP A C 1
ATOM 569 O O . ASP A 1 72 ? -11.398 -3.144 25.590 1.00 91.94 72 ASP A O 1
ATOM 573 N N . ILE A 1 73 ? -9.972 -1.444 25.293 1.00 91.81 73 ILE A N 1
ATOM 574 C CA . ILE A 1 73 ? -9.212 -2.109 24.218 1.00 91.81 73 ILE A CA 1
ATOM 575 C C . ILE A 1 73 ? -8.591 -3.411 24.728 1.00 91.81 73 ILE A C 1
ATOM 577 O O . ILE A 1 73 ? -8.590 -4.413 24.014 1.00 91.81 73 ILE A O 1
ATOM 581 N N . ASN A 1 74 ? -8.054 -3.404 25.949 1.00 91.81 74 ASN A N 1
ATOM 582 C CA . ASN A 1 74 ? -7.437 -4.586 26.536 1.00 91.81 74 ASN A CA 1
ATOM 583 C C . ASN A 1 74 ? -8.491 -5.596 27.005 1.00 91.81 74 ASN A C 1
ATOM 585 O O . ASN A 1 74 ? -8.313 -6.790 26.777 1.00 91.81 74 ASN A O 1
ATOM 589 N N . GLU A 1 75 ? -9.574 -5.131 27.630 1.00 94.00 75 GLU A N 1
ATOM 590 C CA . GLU A 1 75 ? -10.662 -5.972 28.141 1.00 94.00 75 GLU A CA 1
ATOM 591 C C . GLU A 1 75 ? -11.371 -6.728 27.014 1.00 94.00 75 GLU A C 1
ATOM 593 O O . GLU A 1 75 ? -11.554 -7.943 27.090 1.00 94.00 75 GLU A O 1
ATOM 598 N N . HIS A 1 76 ? -11.710 -6.029 25.931 1.00 91.62 76 HIS A N 1
ATOM 599 C CA . HIS A 1 76 ? -12.342 -6.627 24.757 1.00 91.62 76 HIS A CA 1
ATOM 600 C C . HIS A 1 76 ? -11.331 -7.247 23.775 1.00 91.62 76 HIS A C 1
ATOM 602 O O . HIS A 1 76 ? -11.723 -7.721 22.705 1.00 91.62 76 HIS A O 1
ATOM 608 N N . GLU A 1 77 ? -10.038 -7.249 24.132 1.00 92.38 77 GLU A N 1
ATOM 609 C CA . GLU A 1 77 ? -8.905 -7.683 23.305 1.00 92.38 77 GLU A CA 1
ATOM 610 C C . GLU A 1 77 ? -9.030 -7.186 21.847 1.00 92.38 77 GLU A C 1
ATOM 612 O O . GLU A 1 77 ? -8.912 -7.957 20.882 1.00 92.38 77 GLU A O 1
ATOM 617 N N . ILE A 1 78 ? -9.312 -5.888 21.693 1.00 92.81 78 ILE A N 1
ATOM 618 C CA . ILE A 1 78 ? -9.562 -5.250 20.400 1.00 92.81 78 ILE A CA 1
ATOM 619 C C . ILE A 1 78 ? -8.267 -5.209 19.597 1.00 92.81 78 ILE A C 1
ATOM 621 O O . ILE A 1 78 ? -7.272 -4.596 19.989 1.00 92.81 78 ILE A O 1
ATOM 625 N N . ILE A 1 79 ? -8.294 -5.831 18.423 1.00 92.69 79 ILE A N 1
ATOM 626 C CA . ILE A 1 79 ? -7.206 -5.768 17.456 1.00 92.69 79 ILE A CA 1
ATOM 627 C C . ILE A 1 79 ? -7.457 -4.598 16.517 1.00 92.69 79 ILE A C 1
ATOM 629 O O . ILE A 1 79 ? -8.520 -4.485 15.917 1.00 92.69 79 ILE A O 1
ATOM 633 N N . CYS A 1 80 ? -6.435 -3.764 16.351 1.00 91.81 80 CYS A N 1
ATOM 634 C CA . CYS A 1 80 ? -6.413 -2.671 15.392 1.00 91.81 80 CYS A CA 1
ATOM 635 C C . CYS A 1 80 ? -5.311 -2.942 14.359 1.00 91.81 80 CYS A C 1
ATOM 637 O O . CYS A 1 80 ? -4.124 -2.759 14.631 1.00 91.81 80 CYS A O 1
ATOM 639 N N . THR A 1 81 ? -5.697 -3.431 13.182 1.00 92.38 81 THR A N 1
ATOM 640 C CA . THR A 1 81 ? -4.773 -3.774 12.095 1.00 92.38 81 THR A CA 1
ATOM 641 C C . THR A 1 81 ? -4.605 -2.575 11.162 1.00 92.38 81 THR A C 1
ATOM 643 O O . THR A 1 81 ? -5.573 -2.198 10.500 1.00 92.38 81 THR A O 1
ATOM 646 N N . PRO A 1 82 ? -3.412 -1.963 11.070 1.00 89.94 82 PRO A N 1
ATOM 647 C CA . PRO A 1 82 ? -3.182 -0.833 10.176 1.00 89.94 82 PRO A CA 1
ATOM 648 C C . PRO A 1 82 ? -3.186 -1.260 8.704 1.00 89.94 82 PRO A C 1
ATOM 650 O O . PRO A 1 82 ? -2.591 -2.271 8.329 1.00 89.94 82 PRO A O 1
ATOM 653 N N . LEU A 1 83 ? -3.817 -0.445 7.861 1.00 88.19 83 LEU A N 1
ATOM 654 C CA . LEU A 1 83 ? -3.821 -0.569 6.410 1.00 88.19 83 LEU A CA 1
ATOM 655 C C . LEU A 1 83 ? -2.990 0.557 5.805 1.00 88.19 83 LEU A C 1
ATOM 657 O O . LEU A 1 83 ? -3.324 1.738 5.920 1.00 88.19 83 LEU A O 1
ATOM 661 N N . PHE A 1 84 ? -1.910 0.187 5.132 1.00 85.38 84 PHE A N 1
ATOM 662 C CA . PHE A 1 84 ? -1.021 1.133 4.472 1.00 85.38 84 PHE A CA 1
ATOM 663 C C . PHE A 1 84 ? -1.386 1.276 3.002 1.00 85.38 84 PHE A C 1
ATOM 665 O O . PHE A 1 84 ? -1.924 0.359 2.375 1.00 85.38 84 PHE A O 1
ATOM 672 N N . LYS A 1 85 ? -1.055 2.433 2.430 1.00 77.88 85 LYS A N 1
ATOM 673 C CA . LYS A 1 85 ? -1.131 2.599 0.984 1.00 77.88 85 LYS A CA 1
ATOM 674 C C . LYS A 1 85 ? -0.156 1.609 0.356 1.00 77.88 85 LYS A C 1
ATOM 676 O O . LYS A 1 85 ? 1.026 1.618 0.698 1.00 77.88 85 LYS A O 1
ATOM 681 N N . ALA A 1 86 ? -0.635 0.777 -0.566 1.00 67.56 86 ALA A N 1
ATOM 682 C CA . ALA A 1 86 ? 0.276 0.007 -1.397 1.00 67.56 86 ALA A CA 1
ATOM 683 C C . ALA A 1 86 ? 1.257 0.995 -2.055 1.00 67.56 86 ALA A C 1
ATOM 685 O O . ALA A 1 86 ? 0.800 2.034 -2.554 1.00 67.56 86 ALA A O 1
ATOM 686 N N . PRO A 1 87 ? 2.576 0.724 -2.046 1.00 58.34 87 PRO A N 1
ATOM 687 C CA . PRO A 1 87 ? 3.508 1.508 -2.833 1.00 58.34 87 PRO A CA 1
ATOM 688 C C . PRO A 1 87 ? 2.957 1.532 -4.250 1.00 58.34 87 PRO A C 1
ATOM 690 O O . PRO A 1 87 ? 2.695 0.470 -4.821 1.00 58.34 87 PRO A O 1
ATOM 693 N N . SER A 1 88 ? 2.706 2.723 -4.795 1.00 55.81 88 SER A N 1
ATOM 694 C CA . SER A 1 88 ? 2.378 2.826 -6.208 1.00 55.81 88 SER A CA 1
ATOM 695 C C . SER A 1 88 ? 3.526 2.146 -6.934 1.00 55.81 88 SER A C 1
ATOM 697 O O . SER A 1 88 ? 4.649 2.645 -6.878 1.00 55.81 88 SER A O 1
ATOM 699 N N . LEU A 1 89 ? 3.268 0.996 -7.561 1.00 48.34 89 LEU A N 1
ATOM 700 C CA . LEU A 1 89 ? 4.194 0.444 -8.532 1.00 48.34 89 LEU A CA 1
ATOM 701 C C . LEU A 1 89 ? 4.319 1.541 -9.579 1.00 48.34 89 LEU A C 1
ATOM 703 O O . LEU A 1 89 ? 3.401 1.767 -10.373 1.00 48.34 89 LEU A O 1
ATOM 707 N N . THR A 1 90 ? 5.400 2.312 -9.502 1.00 49.66 90 THR A N 1
ATOM 708 C CA . THR A 1 90 ? 5.777 3.218 -10.567 1.00 49.66 90 THR A CA 1
ATOM 709 C C . THR A 1 90 ? 5.925 2.318 -11.775 1.00 49.66 90 THR A C 1
ATOM 711 O O . THR A 1 90 ? 6.880 1.550 -11.868 1.00 49.66 90 THR A O 1
ATOM 714 N N . HIS A 1 91 ? 4.932 2.346 -12.661 1.00 55.22 91 HIS A N 1
ATOM 715 C CA . HIS A 1 91 ? 5.093 1.801 -13.991 1.00 55.22 91 HIS A CA 1
ATOM 716 C C . HIS A 1 91 ? 6.115 2.721 -14.641 1.00 55.22 91 HIS A C 1
ATOM 718 O O . HIS A 1 91 ? 5.768 3.790 -15.142 1.00 55.22 91 HIS A O 1
ATOM 724 N N . SER A 1 92 ? 7.391 2.366 -14.502 1.00 65.88 92 SER A N 1
ATOM 725 C CA . SER A 1 92 ? 8.484 3.064 -15.151 1.00 65.88 92 SER A CA 1
ATOM 726 C C . SER A 1 92 ? 8.198 2.975 -16.635 1.00 65.88 92 SER A C 1
ATOM 728 O O . SER A 1 92 ? 8.286 1.897 -17.222 1.00 65.88 92 SER A O 1
ATOM 730 N N . ILE A 1 93 ? 7.763 4.089 -17.218 1.00 72.81 93 ILE A N 1
ATOM 731 C CA . ILE A 1 93 ? 7.564 4.172 -18.656 1.00 72.81 93 ILE A CA 1
ATOM 732 C C . ILE A 1 93 ? 8.925 3.844 -19.267 1.00 72.81 93 ILE A C 1
ATOM 734 O O . ILE A 1 93 ? 9.889 4.546 -18.952 1.00 72.81 93 ILE A O 1
ATOM 738 N N . PRO A 1 94 ? 9.035 2.777 -20.076 1.00 77.88 94 PRO A N 1
ATOM 739 C CA . PRO A 1 94 ? 10.324 2.378 -20.608 1.00 77.88 94 PRO A CA 1
ATOM 740 C C . PRO A 1 94 ? 10.933 3.505 -21.443 1.00 77.88 94 PRO A C 1
ATOM 742 O O . PRO A 1 94 ? 10.207 4.306 -22.040 1.00 77.88 94 PRO A O 1
ATOM 745 N N . ASP A 1 95 ? 12.260 3.574 -21.503 1.00 84.50 95 ASP A N 1
ATOM 746 C CA . ASP A 1 95 ? 12.943 4.574 -22.322 1.00 84.50 95 ASP A CA 1
ATOM 747 C C . ASP A 1 95 ? 12.643 4.382 -23.814 1.00 84.50 95 ASP A C 1
ATOM 749 O O . ASP A 1 95 ? 12.279 3.297 -24.279 1.00 84.50 95 ASP A O 1
ATOM 753 N N . GLU A 1 96 ? 12.766 5.462 -24.583 1.00 91.62 96 GLU A N 1
ATOM 754 C CA . GLU A 1 96 ? 12.566 5.409 -26.028 1.00 91.62 96 GLU A CA 1
ATOM 755 C C . GLU A 1 96 ? 13.630 4.530 -26.693 1.00 91.62 96 GLU A C 1
ATOM 757 O O . GLU A 1 96 ? 14.834 4.685 -26.468 1.00 91.62 96 GLU A O 1
ATOM 762 N N . TRP A 1 97 ? 13.191 3.623 -27.566 1.00 90.69 97 TRP A N 1
ATOM 763 C CA . TRP A 1 97 ? 14.111 2.864 -28.398 1.00 90.69 97 TRP A CA 1
ATOM 764 C C . TRP A 1 97 ? 14.501 3.720 -29.601 1.00 90.69 97 TRP A C 1
ATOM 766 O O . TRP A 1 97 ? 13.705 3.945 -30.513 1.00 90.69 97 TRP A O 1
ATOM 776 N N . THR A 1 98 ? 15.743 4.199 -29.607 1.00 90.94 98 THR A N 1
ATOM 777 C CA . THR A 1 98 ? 16.250 5.082 -30.660 1.00 90.94 98 THR A CA 1
ATOM 778 C C . THR A 1 98 ? 16.731 4.322 -31.893 1.00 90.94 98 THR A C 1
ATOM 780 O O . THR A 1 98 ? 17.127 3.156 -31.843 1.00 90.94 98 THR A O 1
ATOM 783 N N . PHE A 1 99 ? 16.818 5.041 -33.008 1.00 88.88 99 PHE A N 1
ATOM 784 C CA . PHE A 1 99 ? 17.453 4.578 -34.240 1.00 88.88 99 PHE A CA 1
ATOM 785 C C . PHE A 1 99 ? 18.856 3.975 -34.023 1.00 88.88 99 PHE A C 1
ATOM 787 O O . PHE A 1 99 ? 19.188 2.942 -34.603 1.00 88.88 99 PHE A O 1
ATOM 794 N N . GLN A 1 100 ? 19.658 4.586 -33.146 1.00 88.25 100 GLN A N 1
ATOM 795 C CA . GLN A 1 100 ? 21.010 4.120 -32.819 1.00 88.25 100 GLN A CA 1
ATOM 796 C C . GLN A 1 100 ? 20.988 2.783 -32.066 1.00 88.25 100 GLN A C 1
ATOM 798 O O . GLN A 1 100 ? 21.779 1.891 -32.371 1.00 88.25 100 GLN A O 1
ATOM 803 N N . ASN A 1 101 ? 20.049 2.608 -31.129 1.00 87.12 101 ASN A N 1
ATOM 804 C CA . ASN A 1 101 ? 19.875 1.350 -30.400 1.00 87.12 101 ASN A CA 1
ATOM 805 C C . ASN A 1 101 ? 19.466 0.212 -31.343 1.00 87.12 101 ASN A C 1
ATOM 807 O O . ASN A 1 101 ? 19.946 -0.909 -31.204 1.00 87.12 101 ASN A O 1
ATOM 811 N N . THR A 1 102 ? 18.623 0.498 -32.337 1.00 88.88 102 THR A N 1
ATOM 812 C CA . THR A 1 102 ? 18.211 -0.469 -33.368 1.00 88.88 102 THR A CA 1
ATOM 813 C C . THR A 1 102 ? 19.379 -0.933 -34.224 1.00 88.88 102 THR A C 1
ATOM 815 O O . THR A 1 102 ? 19.504 -2.128 -34.497 1.00 88.88 102 THR A O 1
ATOM 818 N N . GLN A 1 103 ? 20.250 -0.004 -34.626 1.00 88.19 103 GLN A N 1
ATOM 819 C CA . GLN A 1 103 ? 21.444 -0.336 -35.393 1.00 88.19 103 GLN A CA 1
ATOM 820 C C . GLN A 1 103 ? 22.396 -1.226 -34.583 1.00 88.19 103 GLN A C 1
ATOM 822 O O . GLN A 1 103 ? 22.769 -2.293 -35.066 1.00 88.19 103 GLN A O 1
ATOM 827 N N . ARG A 1 104 ? 22.691 -0.856 -33.329 1.00 88.62 104 ARG A N 1
ATOM 828 C CA . ARG A 1 104 ? 23.514 -1.680 -32.426 1.00 88.62 104 ARG A CA 1
ATOM 829 C C . ARG A 1 104 ? 22.911 -3.063 -32.196 1.00 88.62 104 ARG A C 1
ATOM 831 O O . ARG A 1 104 ? 23.601 -4.061 -32.336 1.00 88.62 104 ARG A O 1
ATOM 838 N N . TYR A 1 105 ? 21.608 -3.143 -31.927 1.00 86.44 105 TYR A N 1
ATOM 839 C CA . TYR A 1 105 ? 20.925 -4.420 -31.710 1.00 86.44 105 TYR A CA 1
ATOM 840 C C . TYR A 1 105 ? 21.021 -5.344 -32.931 1.00 86.44 105 TYR A C 1
ATOM 842 O O . TYR A 1 105 ? 21.250 -6.545 -32.783 1.00 86.44 105 TYR A O 1
ATOM 850 N N . ARG A 1 106 ? 20.883 -4.797 -34.146 1.00 88.38 106 ARG A N 1
ATOM 851 C CA . ARG A 1 106 ? 21.071 -5.555 -35.391 1.00 88.38 106 ARG A CA 1
ATOM 852 C C . ARG A 1 106 ? 22.514 -6.044 -35.542 1.00 88.38 106 ARG A C 1
ATOM 854 O O . ARG A 1 106 ? 22.702 -7.186 -35.945 1.00 88.38 106 ARG A O 1
ATOM 861 N N . GLU A 1 107 ? 23.500 -5.198 -35.258 1.00 87.94 107 GLU A N 1
ATOM 862 C CA . GLU A 1 107 ? 24.928 -5.541 -35.345 1.00 87.94 107 GLU A CA 1
ATOM 863 C C . GLU A 1 107 ? 25.312 -6.629 -34.327 1.00 87.94 107 GLU A C 1
ATOM 865 O O . GLU A 1 107 ? 25.979 -7.594 -34.694 1.00 87.94 107 GLU A O 1
ATOM 870 N N . ASP A 1 108 ? 24.808 -6.535 -33.093 1.00 90.44 108 ASP A N 1
ATOM 871 C CA . ASP A 1 108 ? 25.121 -7.464 -31.999 1.00 90.44 108 ASP A CA 1
ATOM 872 C C . ASP A 1 108 ? 24.414 -8.824 -32.142 1.00 90.44 108 ASP A C 1
ATOM 874 O O . ASP A 1 108 ? 24.971 -9.865 -31.794 1.00 90.44 108 ASP A O 1
ATOM 878 N N . THR A 1 109 ? 23.169 -8.840 -32.634 1.00 85.75 109 THR A N 1
ATOM 879 C CA . THR A 1 109 ? 22.336 -10.061 -32.671 1.00 85.75 109 THR A CA 1
ATOM 880 C C . THR A 1 109 ? 22.163 -10.660 -34.065 1.00 85.75 109 THR A C 1
ATOM 882 O O . THR A 1 109 ? 21.645 -11.770 -34.196 1.00 85.75 109 THR A O 1
ATOM 885 N N . GLY A 1 110 ? 22.531 -9.927 -35.121 1.00 86.94 110 GLY A N 1
ATOM 886 C CA . GLY A 1 110 ? 22.277 -10.303 -36.514 1.00 86.94 110 GLY A CA 1
ATOM 887 C C . GLY A 1 110 ? 20.793 -10.314 -36.901 1.00 86.94 110 GLY A C 1
ATOM 888 O O . GLY A 1 110 ? 20.447 -10.733 -38.009 1.00 86.94 110 GLY A O 1
ATOM 889 N N . ARG A 1 111 ? 19.889 -9.879 -36.012 1.00 83.31 111 ARG A N 1
ATOM 890 C CA . ARG A 1 111 ? 18.450 -9.941 -36.259 1.00 83.31 111 ARG 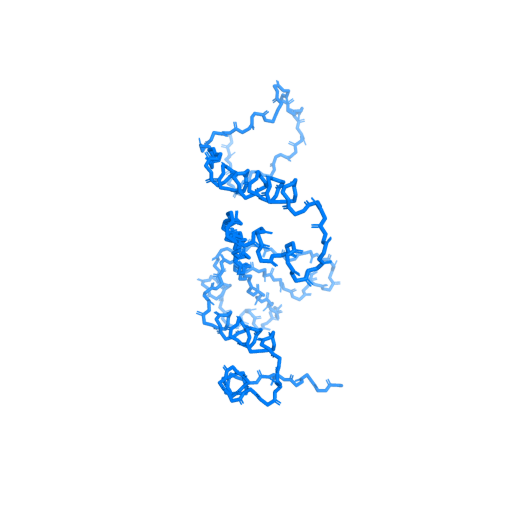A CA 1
ATOM 891 C C . ARG A 1 111 ? 17.973 -8.844 -37.207 1.00 83.31 111 ARG A C 1
ATOM 893 O O . ARG A 1 111 ? 18.317 -7.668 -37.089 1.00 83.31 111 ARG A O 1
ATOM 900 N N . GLN A 1 112 ? 17.114 -9.232 -38.147 1.00 84.44 112 GLN A N 1
ATOM 901 C CA . GLN A 1 112 ? 16.554 -8.316 -39.144 1.00 84.44 112 GLN A CA 1
ATOM 902 C C . GLN A 1 112 ? 15.265 -7.618 -38.677 1.00 84.44 112 GLN A C 1
ATOM 904 O O . GLN A 1 112 ? 14.904 -6.592 -39.255 1.00 84.44 112 GLN A O 1
ATOM 909 N N . ASP A 1 113 ? 14.627 -8.117 -37.613 1.00 86.50 113 ASP A N 1
ATOM 910 C CA . ASP A 1 113 ? 13.370 -7.623 -37.024 1.00 86.50 113 ASP A CA 1
ATOM 911 C C . ASP A 1 113 ? 13.546 -6.430 -36.064 1.00 86.50 113 ASP A C 1
ATOM 913 O O . ASP A 1 113 ? 12.562 -5.908 -35.542 1.00 86.50 113 ASP A O 1
ATOM 917 N N . ALA A 1 114 ? 14.779 -5.946 -35.884 1.00 86.19 114 ALA A N 1
ATOM 918 C CA . ALA A 1 114 ? 15.113 -4.830 -34.998 1.00 86.19 114 ALA A CA 1
ATOM 919 C C . ALA A 1 114 ? 14.272 -3.566 -35.276 1.00 86.19 114 ALA A C 1
ATOM 921 O O . ALA A 1 114 ? 13.845 -2.870 -34.358 1.00 86.19 114 ALA A O 1
ATOM 922 N N . TRP A 1 115 ? 14.002 -3.284 -36.554 1.00 86.62 115 TRP A N 1
ATOM 923 C CA . TRP A 1 115 ? 13.222 -2.124 -36.987 1.00 86.62 115 TRP A CA 1
ATOM 924 C C . TRP A 1 115 ? 11.731 -2.219 -36.612 1.00 86.62 115 TRP A C 1
ATOM 926 O O . TRP A 1 115 ? 11.241 -1.317 -35.929 1.00 86.62 115 TRP A O 1
ATOM 936 N N . PRO A 1 116 ? 11.008 -3.297 -36.978 1.00 89.44 116 PRO A N 1
ATOM 937 C CA . PRO A 1 116 ? 9.663 -3.555 -36.466 1.00 89.44 116 PRO A CA 1
ATOM 938 C C . PRO A 1 116 ? 9.571 -3.583 -34.935 1.00 89.44 116 PRO A C 1
ATOM 940 O O . PRO A 1 116 ? 8.614 -3.050 -34.375 1.00 89.44 116 PRO A O 1
ATOM 943 N N . ALA A 1 117 ? 10.565 -4.164 -34.253 1.00 87.94 117 ALA A N 1
ATOM 944 C CA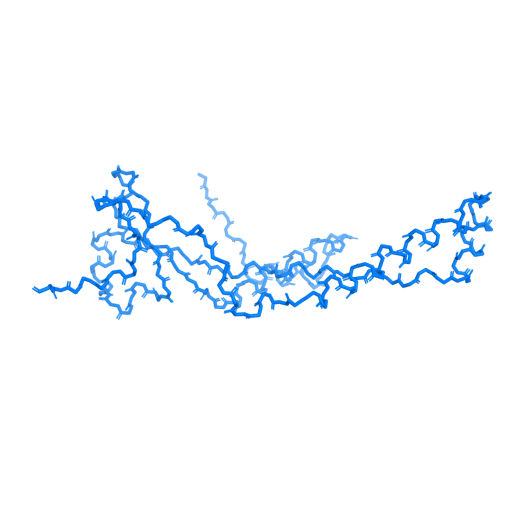 . ALA A 1 117 ? 10.599 -4.231 -32.793 1.00 87.94 117 ALA A CA 1
ATOM 945 C C . ALA A 1 117 ? 10.694 -2.837 -32.152 1.00 87.94 117 ALA A C 1
ATOM 947 O O . ALA A 1 117 ? 9.950 -2.546 -31.217 1.00 87.94 117 ALA A O 1
ATOM 948 N N . MET A 1 118 ? 11.531 -1.948 -32.700 1.00 91.19 118 MET A N 1
ATOM 949 C CA . MET A 1 118 ? 11.625 -0.549 -32.270 1.00 91.19 118 MET A CA 1
ATOM 950 C C . MET A 1 118 ? 10.280 0.179 -32.405 1.00 91.19 118 MET A C 1
ATOM 952 O O . MET A 1 118 ? 9.863 0.891 -31.493 1.00 91.19 118 MET A O 1
ATOM 956 N N . TRP A 1 119 ? 9.576 -0.007 -33.526 1.00 91.00 119 TRP A N 1
ATOM 957 C CA . TRP A 1 119 ? 8.257 0.601 -33.725 1.00 91.00 119 TRP A CA 1
ATOM 958 C C . TRP A 1 119 ? 7.216 0.063 -32.747 1.00 91.00 119 TRP A C 1
ATOM 960 O O . TRP A 1 119 ? 6.494 0.858 -32.149 1.00 91.00 119 TRP A O 1
ATOM 970 N N . GLY A 1 120 ? 7.166 -1.256 -32.538 1.00 91.06 120 GLY A N 1
ATOM 971 C CA . GLY A 1 120 ? 6.270 -1.869 -31.555 1.00 91.06 120 GLY A CA 1
ATOM 972 C C . GLY A 1 120 ? 6.541 -1.370 -30.134 1.00 91.06 120 GLY A C 1
ATOM 973 O O . GLY A 1 120 ? 5.615 -0.973 -29.429 1.00 91.06 120 GLY A O 1
ATOM 974 N N . TRP A 1 121 ? 7.815 -1.297 -29.745 1.00 91.56 121 TRP A N 1
ATOM 975 C CA . TRP A 1 121 ? 8.243 -0.773 -28.449 1.00 91.56 121 TRP A CA 1
ATOM 976 C C . TRP A 1 121 ? 7.814 0.682 -28.239 1.00 91.56 121 TRP A C 1
ATOM 978 O O . TRP A 1 121 ? 7.163 1.004 -27.244 1.00 91.56 121 TRP A O 1
ATOM 988 N N . ASN A 1 122 ? 8.120 1.561 -29.198 1.00 91.00 122 ASN A N 1
ATOM 989 C CA . ASN A 1 122 ? 7.784 2.980 -29.095 1.00 91.00 122 ASN A CA 1
ATOM 990 C C . ASN A 1 122 ? 6.270 3.229 -29.174 1.00 91.00 122 ASN A C 1
ATOM 992 O O . ASN A 1 122 ? 5.779 4.147 -28.519 1.00 91.00 122 ASN A O 1
ATOM 996 N N . ALA A 1 123 ? 5.515 2.398 -29.901 1.00 90.12 123 ALA A N 1
ATOM 997 C CA . ALA A 1 123 ? 4.054 2.447 -29.908 1.00 90.12 123 ALA A CA 1
ATOM 998 C C . ALA A 1 123 ? 3.464 2.067 -28.539 1.00 90.12 123 ALA A C 1
ATOM 1000 O O . ALA A 1 123 ? 2.617 2.791 -28.017 1.00 90.12 123 ALA A O 1
ATOM 1001 N N . CYS A 1 124 ? 3.950 0.988 -27.913 1.00 85.56 124 CYS A N 1
ATOM 1002 C CA . CYS A 1 124 ? 3.547 0.610 -26.555 1.00 85.56 124 CYS A CA 1
ATOM 1003 C C . CYS A 1 124 ? 3.916 1.690 -25.530 1.00 85.56 124 CYS A C 1
ATOM 1005 O O . CYS A 1 124 ? 3.082 2.066 -24.709 1.00 85.56 124 CYS A O 1
ATOM 1007 N N . ARG A 1 125 ? 5.130 2.246 -25.614 1.00 87.12 125 ARG A N 1
ATOM 1008 C CA . ARG A 1 125 ? 5.572 3.365 -24.771 1.00 87.12 125 ARG A CA 1
ATOM 1009 C C . ARG A 1 125 ? 4.674 4.595 -24.934 1.00 87.12 125 ARG A C 1
ATOM 1011 O O . ARG A 1 125 ? 4.278 5.201 -23.941 1.00 87.12 125 ARG A O 1
ATOM 1018 N N . ALA A 1 126 ? 4.329 4.960 -26.169 1.00 86.12 126 ALA A N 1
ATOM 1019 C CA . ALA A 1 126 ?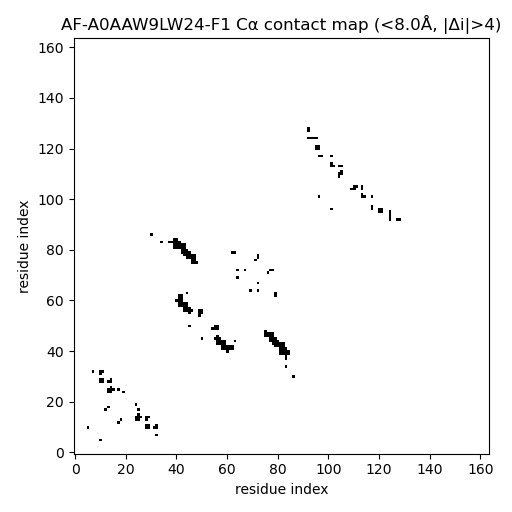 3.425 6.073 -26.449 1.00 86.12 126 ALA A CA 1
ATOM 1020 C C . ALA A 1 126 ? 2.019 5.822 -25.882 1.00 86.12 126 ALA A C 1
ATOM 1022 O O . ALA A 1 126 ? 1.429 6.730 -25.302 1.00 86.12 126 ALA A O 1
ATOM 1023 N N . ALA A 1 127 ? 1.510 4.592 -25.977 1.00 83.19 127 ALA A N 1
ATOM 1024 C CA . ALA A 1 127 ? 0.239 4.211 -25.367 1.00 83.19 127 ALA A CA 1
ATOM 1025 C C . ALA A 1 127 ? 0.284 4.303 -23.831 1.00 83.19 127 ALA A C 1
ATOM 1027 O O . ALA A 1 127 ? -0.652 4.822 -23.231 1.00 83.19 127 ALA A O 1
ATOM 1028 N N . MET A 1 128 ? 1.384 3.884 -23.193 1.00 82.56 128 MET A N 1
ATOM 1029 C CA . MET A 1 128 ? 1.586 4.041 -21.744 1.00 82.56 128 MET A CA 1
ATOM 1030 C C . MET A 1 128 ? 1.620 5.521 -21.327 1.00 82.56 128 MET A C 1
ATOM 1032 O O . MET A 1 128 ? 0.999 5.890 -20.333 1.00 82.56 128 MET A O 1
ATOM 1036 N N . LEU A 1 129 ? 2.277 6.383 -22.114 1.00 80.12 129 LEU A N 1
ATOM 1037 C CA . LEU A 1 129 ? 2.286 7.837 -21.900 1.00 80.12 129 LEU A CA 1
ATOM 1038 C C . LEU A 1 129 ? 0.897 8.467 -22.082 1.00 80.12 129 LEU A C 1
ATOM 1040 O O . LEU A 1 129 ? 0.520 9.353 -21.321 1.00 80.12 129 LEU A O 1
ATOM 1044 N N . GLN A 1 130 ? 0.118 8.009 -23.066 1.00 72.50 130 GLN A N 1
ATOM 1045 C CA . GLN A 1 130 ? -1.248 8.492 -23.284 1.00 72.50 130 GLN A CA 1
ATOM 1046 C C . GLN A 1 130 ? -2.242 7.980 -22.235 1.00 72.50 130 GLN A C 1
ATOM 1048 O O . GLN A 1 130 ? -3.153 8.714 -21.860 1.00 72.50 130 GLN A O 1
ATOM 1053 N N . ALA A 1 131 ? -2.064 6.764 -21.716 1.00 63.28 131 ALA A N 1
ATOM 1054 C CA . ALA A 1 131 ? -2.908 6.216 -20.655 1.00 63.28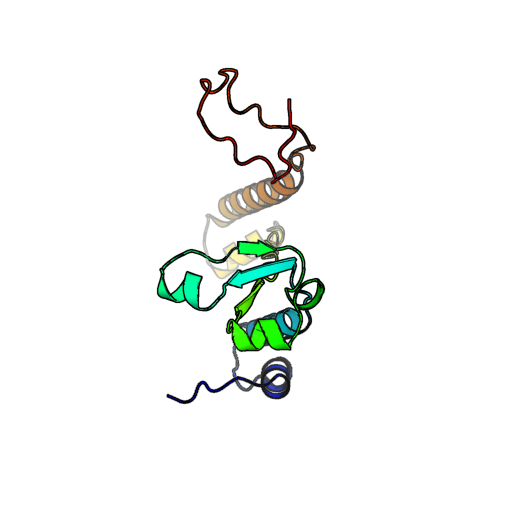 131 ALA A CA 1
ATOM 1055 C C . ALA A 1 131 ? -2.800 7.028 -19.351 1.00 63.28 131 ALA A C 1
ATOM 1057 O O . ALA A 1 131 ? -3.798 7.183 -18.653 1.00 63.28 131 ALA A O 1
ATOM 1058 N N . GLY A 1 132 ? -1.638 7.634 -19.072 1.00 54.12 132 GLY A N 1
ATOM 1059 C CA . GLY A 1 132 ? -1.466 8.600 -17.978 1.00 54.12 132 GLY A CA 1
ATOM 1060 C C . GLY A 1 132 ? -2.191 9.942 -18.181 1.00 54.12 132 GLY A C 1
ATOM 1061 O O . GLY A 1 132 ? -2.347 10.690 -17.221 1.00 54.12 132 GLY A O 1
ATOM 1062 N N . ASN A 1 133 ? -2.655 10.223 -19.406 1.00 49.16 133 ASN A N 1
ATOM 1063 C CA . ASN A 1 133 ? -3.427 11.410 -19.797 1.00 49.16 133 ASN A CA 1
ATOM 1064 C C . ASN A 1 133 ? -4.890 11.092 -20.160 1.00 49.16 133 ASN A C 1
ATOM 1066 O O . ASN A 1 133 ? -5.616 11.989 -20.595 1.00 49.16 133 ASN A O 1
ATOM 1070 N N . SER A 1 134 ? -5.355 9.847 -19.986 1.00 39.50 134 SER A N 1
ATOM 1071 C CA . SER A 1 134 ? -6.802 9.609 -19.902 1.00 39.50 134 SER A CA 1
ATOM 1072 C C . SER A 1 134 ? -7.327 10.456 -18.749 1.00 39.50 134 SER A C 1
ATOM 1074 O O . SER A 1 134 ? -6.614 10.564 -17.748 1.00 39.50 134 SER A O 1
ATOM 1076 N N . PRO A 1 135 ? -8.511 11.090 -18.849 1.00 40.31 135 PRO A N 1
ATOM 1077 C CA . PRO A 1 135 ? -9.003 11.858 -17.726 1.00 40.31 135 PRO A CA 1
ATOM 1078 C C . PRO A 1 135 ? -9.041 10.894 -16.544 1.00 40.31 135 PRO A C 1
ATOM 1080 O O . PRO A 1 135 ? -9.768 9.899 -16.573 1.00 40.31 135 PRO A O 1
ATOM 1083 N N . ALA A 1 136 ? -8.206 11.160 -15.533 1.00 44.00 136 ALA A N 1
ATOM 1084 C CA . ALA A 1 136 ? -8.472 10.700 -14.188 1.00 44.00 136 ALA A CA 1
ATOM 1085 C C . ALA A 1 136 ? -9.949 11.008 -13.994 1.00 44.00 136 ALA A C 1
ATOM 1087 O O . ALA A 1 136 ? -10.316 12.175 -14.133 1.00 44.00 136 ALA A O 1
ATOM 1088 N N . ILE A 1 137 ? -10.765 9.955 -13.881 1.00 44.28 137 ILE A N 1
ATOM 1089 C CA . ILE A 1 137 ? -12.229 9.979 -13.794 1.00 44.28 137 ILE A CA 1
ATOM 1090 C C . ILE A 1 137 ? -12.635 11.338 -13.214 1.00 44.28 137 ILE A C 1
ATOM 1092 O O . ILE A 1 137 ? -12.311 11.580 -12.048 1.00 44.28 137 ILE A O 1
ATOM 1096 N N . PRO A 1 138 ? -13.177 12.280 -14.010 1.00 39.25 138 PRO A N 1
ATOM 1097 C CA . PRO A 1 138 ? -13.196 13.679 -13.605 1.00 39.25 138 PRO A CA 1
ATOM 1098 C C . PRO A 1 138 ? -14.326 13.890 -12.608 1.00 39.25 138 PRO A C 1
ATOM 1100 O O . PRO A 1 138 ? -15.346 14.437 -12.983 1.00 39.25 138 PRO A O 1
ATOM 1103 N N . GLY A 1 139 ? -14.208 13.372 -11.379 1.00 41.56 139 GLY A N 1
ATOM 1104 C CA . GLY A 1 139 ? -15.221 13.466 -10.319 1.00 41.56 139 GLY A CA 1
ATOM 1105 C C . GLY A 1 139 ? -16.651 13.107 -10.748 1.00 41.56 139 GLY A C 1
ATOM 1106 O O . GLY A 1 139 ? -17.602 13.447 -10.049 1.00 41.56 139 GLY A O 1
ATOM 1107 N N . ALA A 1 140 ? -16.819 12.480 -11.912 1.00 39.84 140 ALA A N 1
ATOM 1108 C CA . ALA A 1 140 ? -18.090 12.331 -12.581 1.00 39.84 140 ALA A CA 1
ATOM 1109 C C . ALA A 1 140 ? -18.561 10.916 -12.305 1.00 39.84 140 ALA A C 1
ATOM 1111 O O . ALA A 1 140 ? -17.953 9.935 -12.737 1.00 39.84 140 ALA A O 1
ATOM 1112 N N . TRP A 1 141 ? -19.623 10.860 -11.514 1.00 46.12 141 TRP A N 1
ATOM 1113 C CA . TRP A 1 141 ? -20.362 9.666 -11.164 1.00 46.12 141 TRP A CA 1
ATOM 1114 C C . TRP A 1 141 ? -20.584 8.791 -12.399 1.00 46.12 141 TRP A C 1
ATOM 1116 O O . TRP A 1 141 ? -21.073 9.265 -13.423 1.00 46.12 141 TRP A O 1
ATOM 1126 N N . ILE A 1 142 ? -20.233 7.509 -12.291 1.00 51.41 142 ILE A N 1
ATOM 1127 C CA . ILE A 1 142 ? -20.700 6.487 -13.226 1.00 51.41 142 ILE A CA 1
ATOM 1128 C C . ILE A 1 142 ? -22.169 6.254 -12.850 1.00 51.41 142 ILE A C 1
ATOM 1130 O O . ILE A 1 142 ? -22.410 5.796 -11.732 1.00 51.41 142 ILE A O 1
ATOM 1134 N N . PRO A 1 143 ? -23.161 6.589 -13.695 1.00 45.91 143 PRO A N 1
ATOM 1135 C CA . PRO A 1 143 ? -24.553 6.309 -13.372 1.00 45.91 143 PRO A CA 1
ATOM 1136 C C . PRO A 1 143 ? -24.753 4.790 -13.373 1.00 45.91 143 PRO A C 1
ATOM 1138 O O . PRO A 1 143 ? -24.863 4.154 -14.421 1.00 45.91 143 PRO A O 1
ATOM 1141 N N . VAL A 1 144 ? -24.752 4.188 -12.184 1.00 48.97 144 VAL A N 1
ATOM 1142 C CA . VAL A 1 144 ? -25.087 2.776 -11.997 1.00 48.97 144 VAL A CA 1
ATOM 1143 C C . VAL A 1 144 ? -26.609 2.656 -12.071 1.00 48.97 144 VAL A C 1
ATOM 1145 O O . VAL A 1 144 ? -27.305 2.739 -11.068 1.00 48.97 144 VAL A O 1
ATOM 1148 N N . SER A 1 145 ? -27.100 2.461 -13.296 1.00 53.44 145 SER A N 1
ATOM 1149 C CA . SER A 1 145 ? -28.482 2.127 -13.676 1.00 53.44 145 SER A CA 1
ATOM 1150 C C . SER A 1 145 ? -29.564 3.199 -13.433 1.00 53.44 145 SER A C 1
ATOM 1152 O O . SER A 1 145 ? -29.718 3.739 -12.348 1.00 53.44 145 SER A O 1
ATOM 1154 N N . GLU A 1 146 ? -30.404 3.447 -14.445 1.00 56.00 146 GLU A N 1
ATOM 1155 C CA . GLU A 1 146 ? -31.637 4.261 -14.346 1.00 56.00 146 GLU A CA 1
ATOM 1156 C C . GLU A 1 146 ? -32.771 3.553 -13.574 1.00 56.00 146 GLU A C 1
ATOM 1158 O O . GLU A 1 146 ? -33.918 4.001 -13.572 1.00 56.00 146 GLU A O 1
ATOM 1163 N N . ARG A 1 147 ? -32.487 2.406 -12.948 1.00 51.47 147 ARG A N 1
ATOM 1164 C CA . ARG A 1 147 ? -33.485 1.560 -12.302 1.00 51.47 147 ARG A CA 1
ATOM 1165 C C . ARG A 1 147 ? -33.320 1.669 -10.793 1.00 51.47 147 ARG A C 1
ATOM 1167 O O . ARG A 1 147 ? -32.388 1.116 -10.224 1.00 51.47 147 ARG A O 1
ATOM 1174 N N . MET A 1 148 ? -34.231 2.408 -10.169 1.00 56.34 148 MET A N 1
ATOM 1175 C CA . MET A 1 148 ? -34.330 2.528 -8.715 1.00 56.34 148 MET A CA 1
ATOM 1176 C C . MET A 1 148 ? -34.476 1.118 -8.098 1.00 56.34 148 MET A C 1
ATOM 1178 O O . MET A 1 148 ? -35.296 0.349 -8.612 1.00 56.34 148 MET A O 1
ATOM 1182 N N . PRO A 1 149 ? -33.704 0.754 -7.053 1.00 56.75 149 PRO A N 1
ATOM 1183 C CA . PRO A 1 149 ? -33.945 -0.474 -6.296 1.00 56.75 149 PRO A CA 1
ATOM 1184 C C . PRO A 1 149 ? -35.368 -0.461 -5.728 1.00 56.75 149 PRO A C 1
ATOM 1186 O O . PRO A 1 149 ? -35.896 0.610 -5.411 1.00 56.75 149 PRO A O 1
ATOM 1189 N N . GLU A 1 150 ? -36.014 -1.622 -5.621 1.00 61.16 150 GLU A N 1
ATOM 1190 C CA . GLU A 1 150 ? -37.342 -1.678 -5.006 1.00 61.16 150 GLU A CA 1
ATOM 1191 C C . GLU A 1 150 ? -37.243 -1.424 -3.493 1.00 61.16 150 GLU A C 1
ATOM 1193 O O . GLU A 1 150 ? -36.199 -1.615 -2.866 1.00 61.16 150 GLU A O 1
ATOM 1198 N N . PHE A 1 151 ? -38.332 -0.926 -2.905 1.00 48.31 151 PHE A N 1
ATOM 1199 C CA . PHE A 1 151 ? -38.383 -0.543 -1.494 1.00 48.31 151 PHE A CA 1
ATOM 1200 C C . PHE A 1 151 ? -38.052 -1.761 -0.612 1.00 48.31 151 PHE A C 1
ATOM 1202 O O . PHE A 1 151 ? -38.856 -2.688 -0.520 1.00 48.31 151 PHE A O 1
ATOM 1209 N N . GLY A 1 152 ? -36.871 -1.769 0.015 1.00 57.41 152 GLY A N 1
ATOM 1210 C CA . GLY A 1 152 ? -36.383 -2.888 0.835 1.00 57.41 152 GLY A CA 1
ATOM 1211 C C . GLY A 1 152 ? -34.988 -3.407 0.469 1.00 57.41 152 GLY A C 1
ATOM 1212 O O . GLY A 1 152 ? -34.413 -4.158 1.254 1.00 57.41 152 GLY A O 1
ATOM 1213 N N . ASP A 1 153 ? -34.414 -2.978 -0.657 1.00 47.25 153 ASP A N 1
ATOM 1214 C CA . ASP A 1 153 ? -33.003 -3.226 -0.961 1.00 47.25 153 ASP A CA 1
ATOM 1215 C C . ASP A 1 153 ? -32.121 -2.224 -0.197 1.00 47.25 153 ASP A C 1
ATOM 1217 O O . ASP A 1 153 ? -32.155 -1.015 -0.442 1.00 47.25 153 ASP A O 1
ATOM 1221 N N . TYR A 1 154 ? -31.334 -2.718 0.762 1.00 54.09 154 TYR A N 1
ATOM 1222 C CA . TYR A 1 154 ? -30.433 -1.892 1.566 1.00 54.09 154 TYR A CA 1
ATOM 1223 C C . TYR A 1 154 ? -29.295 -1.337 0.700 1.00 54.09 154 TYR A C 1
ATOM 1225 O O . TYR A 1 154 ? -28.350 -2.044 0.345 1.00 54.09 154 TYR A O 1
ATOM 1233 N N . LEU A 1 155 ? -29.350 -0.040 0.402 1.00 46.00 155 LEU A N 1
ATOM 1234 C CA . LEU A 1 155 ? -28.146 0.716 0.088 1.00 46.00 155 LEU A CA 1
ATOM 1235 C C . LEU A 1 155 ? -27.346 0.819 1.388 1.00 46.00 155 LEU A C 1
ATOM 1237 O O . LEU A 1 155 ? -27.861 1.314 2.388 1.00 46.00 155 LEU A O 1
ATOM 1241 N N . VAL A 1 156 ? -26.093 0.359 1.386 1.00 51.47 156 VAL A N 1
ATOM 1242 C CA . VAL A 1 156 ? -25.135 0.705 2.446 1.00 51.47 156 VAL A CA 1
ATOM 1243 C C . VAL A 1 156 ? -24.807 2.184 2.264 1.00 51.47 156 VAL A C 1
ATOM 1245 O O . VAL A 1 156 ? -23.809 2.553 1.647 1.00 51.47 156 VAL A O 1
ATOM 1248 N N . THR A 1 157 ? -25.718 3.039 2.714 1.00 50.59 157 THR A N 1
ATOM 1249 C CA . THR A 1 157 ? -25.434 4.443 2.951 1.00 50.59 157 THR A CA 1
ATOM 1250 C C . THR A 1 157 ? -24.704 4.530 4.279 1.00 50.59 157 THR A C 1
ATOM 1252 O O . THR A 1 157 ? -24.941 3.761 5.207 1.00 50.59 157 THR A O 1
ATOM 1255 N N . ASP A 1 158 ? -23.749 5.434 4.313 1.00 44.94 158 ASP A N 1
ATOM 1256 C CA . ASP A 1 158 ? -22.865 5.816 5.397 1.00 44.94 158 ASP A CA 1
ATOM 1257 C C . ASP A 1 158 ? -23.591 6.194 6.699 1.00 44.94 158 ASP A C 1
ATOM 1259 O O . ASP A 1 158 ? -23.578 7.346 7.101 1.00 44.94 158 ASP A O 1
ATOM 1263 N N . GLY A 1 159 ? -24.182 5.213 7.387 1.00 47.50 159 GLY A N 1
ATOM 1264 C CA . GLY A 1 159 ? -24.405 5.193 8.839 1.00 47.50 159 GLY A CA 1
ATOM 1265 C C . GLY A 1 159 ? -25.096 6.402 9.481 1.00 47.50 159 GLY A C 1
ATOM 1266 O O . GLY A 1 159 ? -24.969 6.585 10.690 1.00 47.50 159 GLY A O 1
ATOM 1267 N N . CYS A 1 160 ? -25.800 7.233 8.720 1.00 44.78 160 CYS A N 1
ATOM 1268 C CA . CYS A 1 160 ? -26.610 8.323 9.239 1.00 44.78 160 CYS A CA 1
ATOM 1269 C C . CYS A 1 160 ? -28.069 8.027 8.913 1.00 44.78 160 CYS A C 1
ATOM 1271 O O . CYS A 1 160 ? -28.580 8.417 7.863 1.00 44.78 160 CYS A O 1
ATOM 1273 N N . ASP A 1 161 ? -28.718 7.312 9.830 1.00 38.38 161 ASP A N 1
ATOM 1274 C CA . ASP A 1 161 ? -30.169 7.216 9.885 1.00 38.38 161 ASP A CA 1
ATOM 1275 C C . ASP A 1 161 ? -30.745 8.638 9.957 1.00 38.38 161 ASP A C 1
ATOM 1277 O O . ASP A 1 161 ? -30.426 9.408 10.866 1.00 38.38 161 ASP A O 1
ATOM 1281 N N . PHE A 1 162 ? -31.575 9.006 8.984 1.00 38.69 162 PHE A N 1
ATOM 1282 C CA . PHE A 1 162 ? -32.488 10.131 9.134 1.00 38.69 162 PHE A CA 1
ATOM 1283 C C . PHE A 1 162 ? -33.860 9.565 9.478 1.00 38.69 162 PHE A C 1
ATOM 1285 O O . PHE A 1 162 ? -34.457 8.842 8.678 1.00 38.69 162 PHE A O 1
ATOM 1292 N N . ASP A 1 163 ? -34.342 9.913 10.670 1.00 40.41 163 ASP A N 1
ATOM 1293 C CA . ASP A 1 163 ? -35.752 9.803 11.026 1.00 40.41 163 ASP A CA 1
ATOM 1294 C C . ASP A 1 163 ? -36.597 10.595 10.015 1.00 40.41 163 ASP A C 1
ATOM 1296 O O . ASP A 1 163 ? -36.252 11.725 9.646 1.00 40.41 163 ASP A O 1
ATOM 1300 N N . VAL A 1 164 ? -37.704 9.991 9.578 1.00 43.53 164 VAL A N 1
ATOM 1301 C CA . VAL A 1 164 ? -38.772 10.661 8.819 1.00 43.53 164 VAL A CA 1
ATOM 1302 C C . VAL A 1 164 ? -39.756 11.306 9.787 1.00 43.53 164 VAL A C 1
ATOM 1304 O O . VAL A 1 164 ? -40.148 10.619 10.757 1.00 43.53 164 VAL A O 1
#

Solvent-accessible surface area (backbone atoms only — not comparable to full-atom values): 10343 Å² total; per-residue (Å²): 132,84,82,81,75,83,50,71,68,61,31,48,48,38,47,70,69,43,92,57,97,50,70,65,60,28,51,50,23,45,52,51,52,53,54,73,72,49,75,60,64,29,26,38,38,35,42,44,66,41,54,76,69,70,47,81,57,49,82,34,78,58,65,64,75,81,84,41,54,74,65,58,38,59,75,45,50,47,43,73,46,76,36,64,74,74,77,76,79,74,76,73,75,66,79,83,64,47,76,67,56,35,52,50,50,24,71,77,67,69,46,84,59,36,62,64,50,37,52,54,50,43,52,53,42,49,50,57,58,48,60,76,64,49,77,69,74,74,87,63,80,78,84,81,64,98,66,78,78,62,97,82,65,83,73,92,63,87,86,69,88,74,86,130

Foldseek 3Di:
DDDDDQDLVNLVCCLPVPPPPDCPSNVVSVVVNVQVVFDFQWKFKDFPVCVVVVHGTDIGRDFPVVPDPPVVCVVRVMDIHGHHDDPPPPPPLDDQCDPVNLVVCCVVPVDPCSVVVNVVSVVVSVVVVVVVVPPPVPPDDDPPDPDDDPPPPDDPDDDDDDDD

Radius of gyration: 26.07 Å; Cα contacts (8 Å, |Δi|>4): 123; chains: 1; bounding box: 64×35×68 Å

Mean predicted aligned error: 17.76 Å

Sequence (164 aa):
MTKSTITRERLQEIAEDGFLKHGESKELARMALAAMDSEPVAYIIQDRYEREGGVEGHLSRSHVSKYVSQEDINEHEIICTPLFKAPSLTHSIPDEWTFQNTQRYREDTGRQDAWPAMWGWNACRAAMLQAGNSPAIPGAWIPVSERMPEFGDYLVTDGCDFDV

pLDDT: mean 75.41, std 18.19, range [34.06, 94.12]

Organism: Klebsiella aerogenes (NCBI:txid548)

Secondary structure (DSSP, 8-state):
----PPPHHHHHHHHHH-SSSSHHHHHHHHHHHHHHTSPPSEEEEE-HHHHHTTPPPEEESS-GGGTS-HHHHHHTT-EEEEEPPPP-----PPPP--HHHHHHHHHHH--STHHHHHHHHHHHHHHHHHHTTS----S------S-PPPTT------S-PPP-

Nearest PDB structures (foldseek):
  5w10-assembly1_D  TM=3.920E-01  e=4.897E+00  Leptospira interrogans serovar Copenhageni str. Fiocruz L1-130
  6f1t-assembly1_f  TM=2.469E-01  e=2.596E+00  Homo sapiens
  8z3r-assembly1_B  TM=1.987E-01  e=4.897E+00  Limisphaera ngatamarikiensis